Protein AF-L7M1Z5-F1 (afdb_monomer)

Sequence (107 aa):
MYYPPPHKPLNREDAVAWRQLQNNSFSCLYILHLFHPAQYPSYCLYCGANPTVYHCTWECPQPQGYRPIPSPSHSSWETALTSSEPQEQRRLIQRARGVARPNGALN

Organism: Rhipicephalus pulchellus (NCBI:txid72859)

pLDDT: mean 95.59, std 3.86, range [67.31, 98.19]

Solvent-accessible surface area (backbone atoms only — not comparable to full-atom values): 6137 Å² total; per-residue (Å²): 139,74,72,57,70,66,43,84,88,49,52,74,67,55,35,50,49,47,51,22,56,68,68,72,65,40,65,22,36,40,65,47,17,76,78,38,57,93,80,31,56,74,40,28,94,68,78,62,46,69,20,38,55,62,31,57,55,42,54,35,83,59,38,64,100,49,82,51,54,81,85,58,46,71,69,60,50,51,53,57,54,41,46,69,46,62,65,58,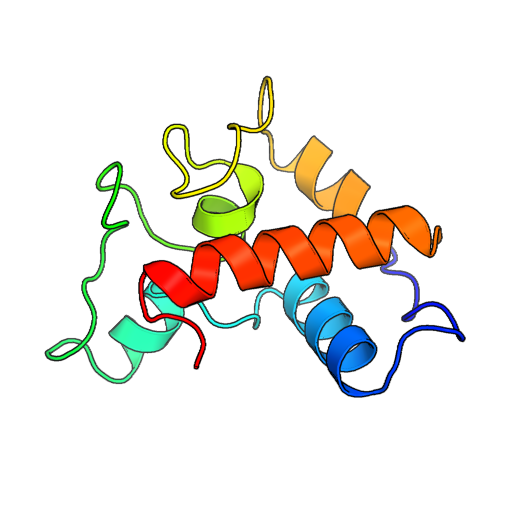48,47,52,51,46,51,45,39,51,55,39,20,38,82,74,67,34,40,134

Radius of gyration: 13.39 Å; Cα contacts (8 Å, |Δi|>4): 150; chains: 1; bounding box: 30×32×33 Å

Secondary structure (DSSP, 8-state):
---PPPPTTS-HHHHHHHHHHHTT-S--HHHHHHH-TTTS-SS-TTT-S---HHIIIII-SS-TTSPPPSS--HHHHHHHHT---HHHHHHHHHHHHHHHTTTTS--

Foldseek 3Di:
DDQDQQAPPDDPVLRVLLVCLLVQNHFWLCVVCVVVVVPGPCADPFPRHGTGLCQQQAQPCGQPPDHHDPPTDPVVSVVLRRDPDNVSSVVSSCSSCVRCVVSVRHD

Mean predicted aligned error: 2.7 Å

Nearest PDB structures (foldseek):
  8uw3-assembly1_A  TM=5.085E-01  e=2.665E+00  Homo sapiens
  7tgh-assembly1_3G  TM=2.013E-01  e=8.157E+00  Tetrahymena thermophila

Structure (mmCIF, N/CA/C/O backbone):
data_AF-L7M1Z5-F1
#
_entry.id   AF-L7M1Z5-F1
#
loop_
_atom_site.group_PDB
_atom_site.id
_atom_site.type_symbol
_atom_site.label_atom_id
_atom_site.label_alt_id
_atom_site.label_comp_id
_atom_site.label_asym_id
_atom_site.label_entity_id
_atom_site.label_seq_id
_atom_site.pdbx_PDB_ins_code
_atom_site.Cartn_x
_atom_site.Cartn_y
_atom_site.Cartn_z
_atom_site.occupancy
_atom_site.B_iso_or_equiv
_atom_site.auth_seq_id
_atom_site.auth_comp_id
_atom_site.auth_asym_id
_atom_site.auth_atom_id
_atom_site.pdbx_PDB_model_num
ATOM 1 N N . MET A 1 1 ? 4.916 0.436 19.177 1.00 67.31 1 MET A N 1
ATOM 2 C CA . MET A 1 1 ? 3.825 0.990 18.344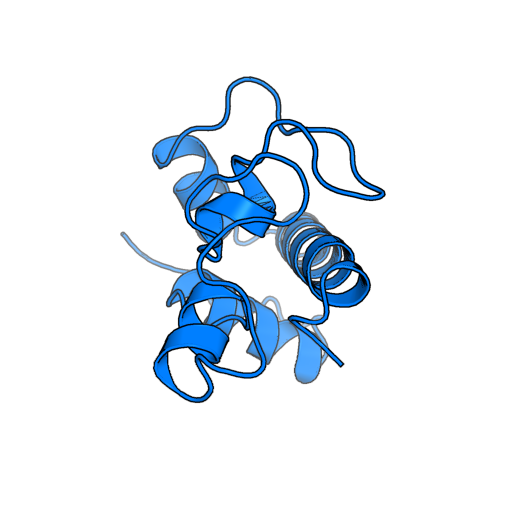 1.00 67.31 1 MET A CA 1
ATOM 3 C C . MET A 1 1 ? 2.595 0.110 18.508 1.00 67.31 1 MET A C 1
ATOM 5 O O . MET A 1 1 ? 2.761 -1.097 18.625 1.00 67.31 1 MET A O 1
ATOM 9 N N . TYR A 1 2 ? 1.399 0.698 18.587 1.00 88.88 2 TYR A N 1
ATOM 10 C CA . TYR A 1 2 ? 0.127 -0.025 18.701 1.00 88.88 2 TYR A CA 1
ATOM 11 C C . TYR A 1 2 ? -0.701 0.223 17.439 1.00 88.88 2 TYR A C 1
ATOM 13 O O . TYR A 1 2 ? -0.978 1.374 17.112 1.00 88.88 2 TYR A O 1
ATOM 21 N N . TYR A 1 3 ? -1.089 -0.845 16.741 1.00 95.00 3 TYR A N 1
ATOM 22 C CA . TYR A 1 3 ? -1.943 -0.765 15.558 1.00 95.00 3 TYR A CA 1
ATOM 23 C C . TYR A 1 3 ? -3.410 -0.981 15.951 1.00 95.00 3 TYR A C 1
ATOM 25 O O . TYR A 1 3 ? -3.771 -2.095 16.363 1.00 95.00 3 TYR A O 1
ATOM 33 N N . PRO A 1 4 ? -4.277 0.041 15.820 1.00 94.62 4 PRO A N 1
ATOM 34 C CA . PRO A 1 4 ? -5.665 -0.075 16.234 1.00 94.62 4 PRO A CA 1
ATOM 35 C C . PRO A 1 4 ? -6.400 -1.114 15.381 1.00 94.62 4 PRO A C 1
ATOM 37 O O . PRO A 1 4 ? -6.022 -1.364 14.227 1.00 94.62 4 PRO A O 1
ATOM 40 N N . PRO A 1 5 ? -7.456 -1.739 15.928 1.00 95.81 5 PRO A N 1
ATOM 41 C CA . PRO A 1 5 ? -8.295 -2.633 15.154 1.00 95.81 5 PRO A CA 1
ATOM 42 C C . PRO A 1 5 ? -8.988 -1.906 13.992 1.00 95.81 5 PRO A C 1
ATOM 44 O O . PRO A 1 5 ? -9.106 -0.677 14.002 1.00 95.81 5 PRO A O 1
ATOM 47 N N . PRO A 1 6 ? -9.479 -2.666 12.998 1.00 96.69 6 PRO A N 1
ATOM 48 C CA . PRO A 1 6 ? -10.403 -2.137 12.011 1.00 96.69 6 PRO A CA 1
ATOM 49 C C . PRO A 1 6 ? -11.580 -1.454 12.706 1.00 96.69 6 PRO A C 1
ATOM 51 O O . PRO A 1 6 ? -12.160 -2.005 13.649 1.00 96.69 6 PRO A O 1
ATOM 54 N N . HIS A 1 7 ? -11.945 -0.262 12.248 1.00 95.69 7 HIS A N 1
ATOM 55 C CA . HIS A 1 7 ? -13.101 0.436 12.790 1.00 95.69 7 HIS A CA 1
ATOM 56 C C . HIS A 1 7 ? -14.394 -0.339 12.454 1.00 95.69 7 HIS A C 1
ATOM 58 O O . HIS A 1 7 ? -14.547 -0.858 11.351 1.00 95.69 7 HIS A O 1
ATOM 64 N N . LYS A 1 8 ? -15.351 -0.406 13.392 1.00 93.81 8 LYS A N 1
ATOM 65 C CA . LYS A 1 8 ? -16.561 -1.268 13.314 1.00 93.81 8 LYS A CA 1
ATOM 66 C C . LYS A 1 8 ? -17.391 -1.196 12.007 1.00 93.81 8 LYS A C 1
ATOM 68 O O . LYS A 1 8 ? -17.906 -2.229 11.601 1.00 93.81 8 LYS A O 1
ATOM 73 N N . PRO A 1 9 ? -17.568 -0.032 11.352 1.00 94.25 9 PRO A N 1
ATOM 74 C CA . PRO A 1 9 ? -18.288 0.129 10.091 1.00 94.25 9 PRO A CA 1
ATOM 75 C C . PRO A 1 9 ? -17.515 -0.333 8.852 1.00 94.25 9 PRO A C 1
ATOM 77 O O . PRO A 1 9 ? -18.069 -0.258 7.757 1.00 94.25 9 PRO A O 1
ATOM 80 N N . LEU A 1 10 ? -16.244 -0.734 8.973 1.00 94.75 10 LEU A N 1
ATOM 81 C CA . LEU A 1 10 ? -15.555 -1.382 7.862 1.00 94.75 10 LEU A CA 1
ATOM 82 C C . LEU A 1 10 ? -16.226 -2.727 7.591 1.00 94.75 10 LEU A C 1
ATOM 84 O O . LEU A 1 10 ? -16.467 -3.511 8.510 1.00 94.75 10 LEU A O 1
ATOM 88 N N . ASN A 1 11 ? -16.509 -3.005 6.319 1.00 95.94 11 ASN A N 1
ATOM 89 C CA . ASN A 1 11 ? -16.932 -4.342 5.934 1.00 95.94 11 ASN A CA 1
ATOM 90 C C . ASN A 1 11 ? -15.772 -5.335 6.141 1.00 95.94 11 ASN A C 1
ATOM 92 O O . ASN A 1 11 ? -14.624 -4.958 6.394 1.00 95.94 11 ASN A O 1
ATOM 96 N N . ARG A 1 12 ? -16.068 -6.630 6.022 1.00 96.94 12 ARG A N 1
ATOM 97 C CA . ARG A 1 12 ? -15.077 -7.687 6.252 1.00 96.94 12 ARG A CA 1
ATOM 98 C C . ARG A 1 12 ? -13.834 -7.538 5.368 1.00 96.94 12 ARG A C 1
ATOM 100 O O . ARG A 1 12 ? -12.725 -7.719 5.858 1.00 96.94 12 ARG A O 1
ATOM 107 N N . GLU A 1 13 ? -14.006 -7.216 4.091 1.00 96.44 13 GLU A N 1
ATOM 108 C CA . GLU A 1 13 ? -12.899 -7.101 3.135 1.00 96.44 13 GLU A CA 1
ATOM 109 C C . GLU A 1 13 ? -11.990 -5.911 3.446 1.00 96.44 13 GLU A C 1
ATOM 111 O O . GLU A 1 13 ? -10.768 -6.021 3.372 1.00 96.44 13 GLU A O 1
ATOM 116 N N . ASP A 1 14 ? -12.572 -4.770 3.808 1.00 97.25 14 ASP A N 1
ATOM 117 C CA . ASP A 1 14 ? -11.846 -3.573 4.228 1.00 97.25 14 ASP A CA 1
ATOM 118 C C . ASP A 1 14 ? -11.118 -3.814 5.550 1.00 97.25 14 ASP A C 1
ATOM 120 O O . ASP A 1 14 ? -9.964 -3.423 5.698 1.00 97.25 14 ASP A O 1
ATOM 124 N N . ALA A 1 15 ? -11.746 -4.519 6.492 1.00 97.69 15 ALA A N 1
ATOM 125 C CA . ALA A 1 15 ? -11.111 -4.887 7.750 1.00 97.69 15 ALA A CA 1
ATOM 126 C C . ALA A 1 15 ? -9.899 -5.814 7.547 1.00 97.69 15 ALA A C 1
ATOM 128 O O . ALA A 1 15 ? -8.877 -5.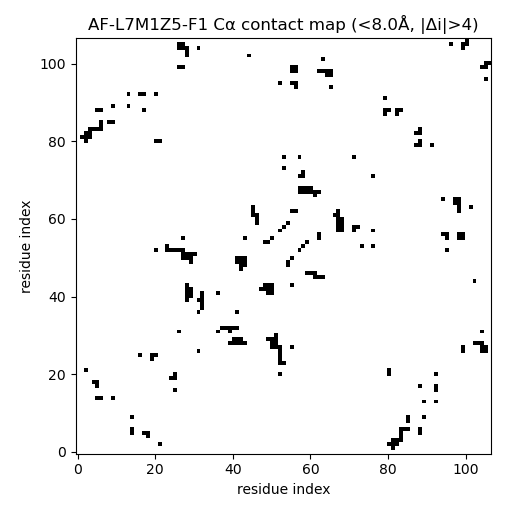649 8.216 1.00 97.69 15 ALA A O 1
ATOM 129 N N . VAL A 1 16 ? -9.984 -6.760 6.605 1.00 97.81 16 VAL A N 1
ATOM 130 C CA . VAL A 1 16 ? -8.851 -7.615 6.216 1.00 97.81 16 VAL A CA 1
ATOM 131 C C . VAL A 1 16 ? -7.757 -6.788 5.545 1.00 97.81 16 VAL A C 1
ATOM 133 O O . VAL A 1 16 ? -6.605 -6.866 5.967 1.00 97.81 16 VAL A O 1
ATOM 136 N N . ALA A 1 17 ? -8.111 -5.953 4.563 1.00 97.81 17 ALA A N 1
ATOM 137 C CA . ALA A 1 17 ? -7.159 -5.083 3.876 1.00 97.81 17 ALA A CA 1
ATOM 138 C C . ALA A 1 17 ? -6.433 -4.146 4.855 1.00 97.81 17 ALA A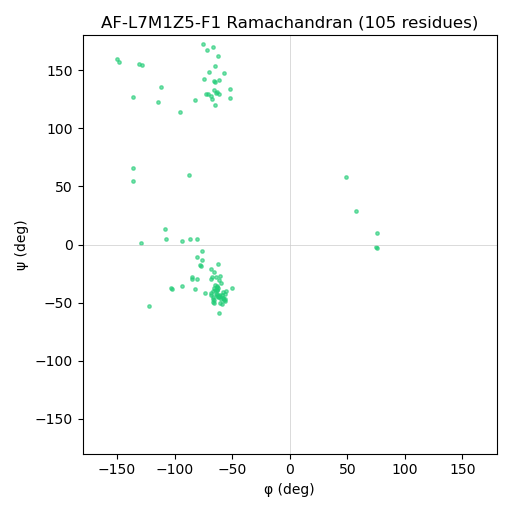 C 1
ATOM 140 O O . ALA A 1 17 ? -5.219 -3.989 4.772 1.00 97.81 17 ALA A O 1
ATOM 141 N N . TRP A 1 18 ? -7.149 -3.584 5.831 1.00 98.19 18 TRP A N 1
ATOM 142 C CA . TRP A 1 18 ? -6.565 -2.770 6.895 1.00 98.19 18 TRP A CA 1
ATOM 143 C C . TRP A 1 18 ? -5.483 -3.523 7.672 1.00 98.19 18 TRP A C 1
ATOM 145 O O . TRP A 1 18 ? -4.373 -3.021 7.840 1.00 98.19 18 TRP A O 1
ATOM 155 N N . ARG A 1 19 ? -5.771 -4.759 8.101 1.00 98.00 19 ARG A N 1
ATOM 156 C CA . ARG A 1 19 ? -4.787 -5.589 8.811 1.00 98.00 19 ARG A CA 1
ATOM 157 C C . ARG A 1 19 ? -3.594 -5.954 7.941 1.00 98.00 19 ARG A C 1
ATOM 159 O O . ARG A 1 19 ? -2.471 -5.930 8.432 1.00 98.00 19 ARG A O 1
ATOM 166 N N . GLN A 1 20 ? -3.837 -6.247 6.669 1.00 97.88 20 GLN A N 1
ATOM 167 C CA . GLN A 1 20 ? -2.789 -6.536 5.698 1.00 97.88 20 GLN A CA 1
ATOM 168 C C . GLN A 1 20 ? -1.854 -5.339 5.466 1.00 97.88 20 GLN A C 1
ATOM 170 O O . GLN A 1 20 ? -0.650 -5.518 5.296 1.00 97.88 20 GLN A O 1
ATOM 175 N N . LEU A 1 21 ? -2.381 -4.111 5.485 1.00 98.00 21 LEU A N 1
ATOM 176 C CA . LEU A 1 21 ? -1.562 -2.899 5.412 1.00 98.00 21 LEU A CA 1
ATOM 177 C C . LEU A 1 21 ? -0.701 -2.738 6.671 1.00 98.00 21 LEU A C 1
ATOM 179 O O . LEU A 1 21 ? 0.502 -2.522 6.559 1.00 98.00 21 LEU A O 1
ATOM 183 N N . GLN A 1 22 ? -1.292 -2.914 7.857 1.00 97.56 22 GLN A N 1
ATOM 184 C CA . GLN A 1 22 ? -0.595 -2.772 9.143 1.00 97.56 22 GLN A CA 1
ATOM 185 C C . GLN A 1 22 ? 0.522 -3.803 9.366 1.00 97.56 22 GLN A C 1
ATOM 187 O O . GLN A 1 22 ? 1.468 -3.525 10.093 1.00 97.56 22 GLN A O 1
ATOM 192 N N . ASN A 1 23 ? 0.426 -4.995 8.772 1.00 95.50 23 ASN A N 1
ATOM 193 C CA . ASN A 1 23 ? 1.435 -6.051 8.914 1.00 95.50 23 ASN A CA 1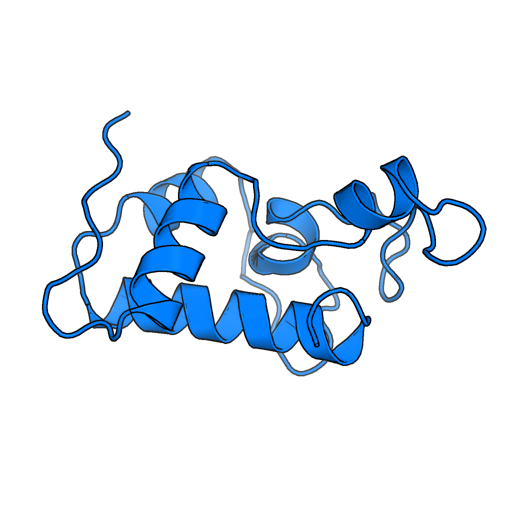
ATOM 194 C C . ASN A 1 23 ? 2.272 -6.279 7.640 1.00 95.50 23 ASN A C 1
ATOM 196 O O . ASN A 1 23 ? 2.955 -7.297 7.541 1.00 95.50 23 ASN A O 1
ATOM 200 N N . ASN A 1 24 ? 2.206 -5.357 6.673 1.00 94.75 24 ASN A N 1
ATOM 201 C CA . ASN A 1 24 ? 2.964 -5.403 5.420 1.00 94.75 24 ASN A CA 1
ATOM 202 C C . ASN A 1 24 ? 2.724 -6.673 4.566 1.00 94.75 24 ASN A C 1
ATOM 204 O O . ASN A 1 24 ? 3.607 -7.101 3.825 1.00 94.75 24 ASN A O 1
ATOM 208 N N . SER A 1 25 ? 1.533 -7.277 4.663 1.00 95.75 25 SER A N 1
ATOM 209 C CA . SER A 1 25 ? 1.113 -8.442 3.859 1.00 95.75 25 SER A CA 1
ATOM 210 C C . SER A 1 25 ? 0.070 -8.110 2.787 1.00 95.75 25 SER A C 1
ATOM 212 O O . SER A 1 25 ? -0.436 -9.007 2.112 1.00 95.75 25 SER A O 1
ATOM 214 N N . PHE A 1 26 ? -0.272 -6.829 2.619 1.00 97.19 26 PHE A N 1
ATOM 215 C CA . PHE A 1 26 ? -1.128 -6.389 1.520 1.00 97.19 26 PHE A CA 1
ATOM 216 C C . PHE A 1 26 ? -0.466 -6.704 0.178 1.00 97.19 26 PHE A C 1
ATOM 218 O O . PHE A 1 26 ? 0.751 -6.590 0.031 1.00 97.19 26 PHE A O 1
ATOM 225 N N . SER A 1 27 ? -1.267 -7.116 -0.803 1.00 95.12 27 SER A N 1
ATOM 226 C CA . SER A 1 27 ? -0.730 -7.576 -2.080 1.00 95.12 27 SER A CA 1
ATOM 227 C C . SER A 1 27 ? 0.048 -6.466 -2.793 1.00 95.12 27 SER A C 1
ATOM 229 O O . SER A 1 27 ? -0.434 -5.341 -2.943 1.00 95.12 27 SER A O 1
ATOM 231 N N . CYS A 1 28 ? 1.268 -6.780 -3.222 1.00 95.56 28 CYS A N 1
ATOM 232 C CA . CYS A 1 28 ? 2.150 -5.893 -3.976 1.00 95.56 28 CYS A CA 1
ATOM 233 C C . CYS A 1 28 ? 3.060 -6.724 -4.890 1.00 95.56 28 CYS A C 1
ATOM 235 O O . CYS A 1 28 ? 3.272 -7.916 -4.649 1.00 95.56 28 CYS A O 1
ATOM 237 N N . LEU A 1 29 ? 3.620 -6.095 -5.929 1.00 96.38 29 LEU A N 1
ATOM 238 C CA . LEU A 1 29 ? 4.458 -6.799 -6.905 1.00 96.38 29 LEU A CA 1
ATOM 239 C C . LEU A 1 29 ? 5.703 -7.420 -6.269 1.00 96.38 29 LEU A C 1
ATOM 241 O O . LEU A 1 29 ? 6.123 -8.479 -6.715 1.00 96.38 29 LEU A O 1
ATOM 245 N N . TYR A 1 30 ? 6.247 -6.829 -5.197 1.00 96.81 30 TYR A N 1
ATOM 246 C CA . TYR A 1 30 ? 7.381 -7.416 -4.483 1.00 96.81 30 TYR A CA 1
ATOM 247 C C . TYR A 1 30 ? 7.039 -8.815 -3.958 1.00 96.81 30 TYR A C 1
ATOM 249 O O . TYR A 1 30 ? 7.748 -9.771 -4.255 1.00 96.81 30 TYR A O 1
ATOM 257 N N . ILE A 1 31 ? 5.916 -8.955 -3.243 1.00 95.31 31 ILE A N 1
ATOM 258 C CA . ILE A 1 31 ? 5.470 -10.248 -2.703 1.00 95.31 31 ILE A CA 1
ATOM 259 C C . ILE A 1 31 ? 5.174 -11.227 -3.844 1.00 95.31 31 ILE A C 1
ATOM 261 O O . ILE A 1 31 ? 5.607 -12.373 -3.789 1.00 95.31 31 ILE A O 1
ATOM 265 N N . LEU A 1 32 ? 4.483 -10.785 -4.897 1.00 96.44 32 LEU A N 1
ATOM 266 C CA . LEU A 1 32 ? 4.128 -11.651 -6.024 1.00 96.44 32 LEU A CA 1
ATOM 267 C C . LEU A 1 32 ? 5.354 -12.127 -6.816 1.00 96.44 32 LEU A C 1
ATOM 269 O O . LEU A 1 32 ? 5.406 -13.289 -7.214 1.00 96.44 32 LEU A O 1
ATOM 273 N N . HIS A 1 33 ? 6.367 -11.274 -6.989 1.00 97.31 33 HIS A N 1
ATOM 274 C CA . HIS A 1 33 ? 7.628 -11.634 -7.636 1.00 97.31 33 HIS A CA 1
ATOM 275 C C . HIS A 1 33 ? 8.388 -12.713 -6.856 1.00 97.31 33 HIS A C 1
ATOM 277 O O . HIS A 1 33 ? 8.977 -13.594 -7.475 1.00 97.31 33 HIS A O 1
ATOM 283 N N . LEU A 1 34 ? 8.338 -12.701 -5.516 1.00 95.94 34 LEU A N 1
ATOM 284 C CA . LEU A 1 34 ? 8.976 -13.746 -4.704 1.00 95.94 34 LEU A CA 1
ATOM 285 C C . LEU A 1 34 ? 8.417 -15.147 -5.004 1.00 95.94 34 LEU A C 1
ATOM 287 O O . LEU A 1 34 ? 9.165 -16.120 -4.946 1.00 95.94 34 LEU A O 1
ATOM 291 N N . PHE A 1 35 ? 7.127 -15.259 -5.337 1.00 95.88 35 PHE A N 1
ATOM 292 C CA . PHE A 1 35 ? 6.482 -16.541 -5.649 1.00 95.88 35 PHE A CA 1
ATOM 293 C C . PHE A 1 35 ? 6.477 -16.869 -7.147 1.00 95.88 35 PHE A C 1
ATOM 295 O O . PHE A 1 35 ? 6.600 -18.032 -7.532 1.00 95.88 35 PHE A O 1
ATOM 302 N N . HIS A 1 36 ? 6.335 -15.856 -8.003 1.00 96.12 36 HIS A N 1
ATOM 303 C CA . HIS A 1 36 ? 6.170 -16.013 -9.447 1.00 96.12 36 HIS A CA 1
ATOM 304 C C . HIS A 1 36 ? 7.044 -15.009 -10.223 1.00 96.12 36 HIS A C 1
ATOM 306 O O . HIS A 1 36 ? 6.523 -14.138 -10.930 1.00 96.12 36 HIS A O 1
ATOM 312 N N . PRO A 1 37 ? 8.383 -15.132 -10.150 1.00 96.62 37 PRO A N 1
ATOM 313 C CA . PRO A 1 37 ? 9.307 -14.128 -10.685 1.00 96.62 37 PRO A CA 1
ATOM 314 C C . PRO A 1 37 ? 9.260 -13.981 -12.210 1.00 96.62 37 PRO A C 1
ATOM 316 O O . PRO A 1 37 ? 9.604 -12.929 -12.737 1.00 96.62 37 PRO A O 1
ATOM 319 N N . ALA A 1 38 ? 8.817 -15.020 -12.927 1.00 96.75 38 ALA A N 1
ATOM 320 C CA . ALA A 1 38 ? 8.634 -14.975 -14.377 1.00 96.75 38 ALA A CA 1
ATOM 321 C C . ALA A 1 38 ? 7.361 -14.221 -14.813 1.00 96.75 38 ALA A C 1
ATOM 323 O O . ALA A 1 38 ? 7.252 -13.849 -15.977 1.00 96.75 38 ALA A O 1
ATOM 324 N N . GLN A 1 39 ? 6.395 -14.025 -13.908 1.00 95.44 39 GLN A N 1
ATOM 325 C CA . GLN A 1 39 ? 5.108 -13.383 -14.210 1.00 95.44 39 GLN A CA 1
ATOM 326 C C . GLN A 1 39 ? 5.053 -11.937 -13.721 1.00 95.44 39 GLN A C 1
ATOM 328 O O . GLN A 1 39 ? 4.478 -11.084 -14.393 1.00 95.44 39 GLN A O 1
ATOM 333 N N . TYR A 1 40 ? 5.653 -11.655 -12.564 1.00 96.12 40 TYR A N 1
ATOM 334 C CA . TYR A 1 40 ? 5.612 -10.330 -11.953 1.00 96.12 40 TYR A CA 1
ATO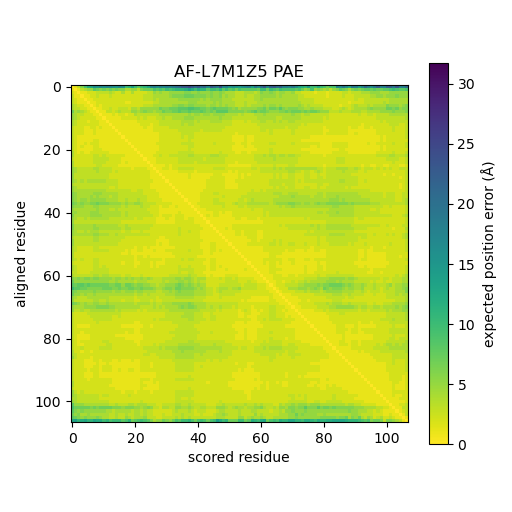M 335 C C . TYR A 1 40 ? 6.993 -9.683 -11.974 1.00 96.12 40 TYR A C 1
ATOM 337 O O . TYR A 1 40 ? 7.971 -10.347 -11.636 1.00 96.12 40 TYR A O 1
ATOM 345 N N . PRO A 1 41 ? 7.107 -8.395 -12.329 1.00 96.06 41 PRO A N 1
ATOM 346 C CA . PRO A 1 41 ? 8.377 -7.685 -12.279 1.00 96.06 41 PRO A CA 1
ATOM 347 C C . PRO A 1 41 ? 8.820 -7.442 -10.829 1.00 96.06 41 PRO A C 1
ATOM 349 O O . PRO A 1 41 ? 8.004 -7.209 -9.938 1.00 96.06 41 PRO A O 1
ATOM 352 N N . SER A 1 42 ? 10.134 -7.418 -10.611 1.00 96.50 42 SER A N 1
ATOM 353 C CA . SER A 1 42 ? 10.761 -7.067 -9.327 1.00 96.50 42 SER A CA 1
ATOM 354 C C . SER A 1 42 ? 10.849 -5.555 -9.075 1.00 96.50 42 SER A C 1
ATOM 356 O O . SER A 1 42 ? 11.440 -5.122 -8.088 1.00 96.50 42 SER A O 1
ATOM 358 N N . TYR A 1 43 ? 10.277 -4.744 -9.965 1.00 97.31 43 TYR A N 1
ATOM 359 C CA . TYR A 1 43 ? 10.331 -3.286 -9.945 1.00 97.31 43 TYR A CA 1
ATOM 360 C C . TYR A 1 43 ? 8.935 -2.678 -10.120 1.00 97.31 43 TYR A C 1
ATOM 362 O O . TYR A 1 43 ? 8.020 -3.275 -10.689 1.00 97.31 43 TYR A O 1
ATOM 370 N N . CYS A 1 44 ? 8.767 -1.457 -9.628 1.00 97.06 44 CYS A N 1
ATOM 371 C CA . CYS A 1 44 ? 7.577 -0.646 -9.812 1.00 97.06 44 CYS A CA 1
ATOM 372 C C . CYS A 1 44 ? 7.460 -0.236 -11.280 1.00 97.06 44 CYS A C 1
ATOM 374 O O . CYS A 1 44 ? 8.363 0.399 -11.821 1.00 97.06 44 CYS A O 1
ATOM 376 N N . LEU A 1 45 ? 6.320 -0.536 -11.903 1.00 94.94 45 LEU A N 1
ATOM 377 C CA . LEU A 1 45 ? 6.065 -0.253 -13.320 1.00 94.94 45 LEU A CA 1
ATOM 378 C C . LEU A 1 45 ? 6.092 1.242 -13.683 1.00 94.94 45 LEU A C 1
ATOM 380 O O . LEU A 1 45 ? 6.190 1.572 -14.860 1.00 94.94 45 LEU A O 1
ATOM 384 N N . TYR A 1 46 ? 6.003 2.140 -12.697 1.00 94.88 46 TYR A N 1
ATOM 385 C CA . TYR A 1 46 ? 5.902 3.582 -12.942 1.00 94.88 46 TYR A CA 1
ATOM 386 C C . TYR A 1 46 ? 7.210 4.336 -12.721 1.00 94.88 46 TYR A C 1
ATOM 388 O O . TYR 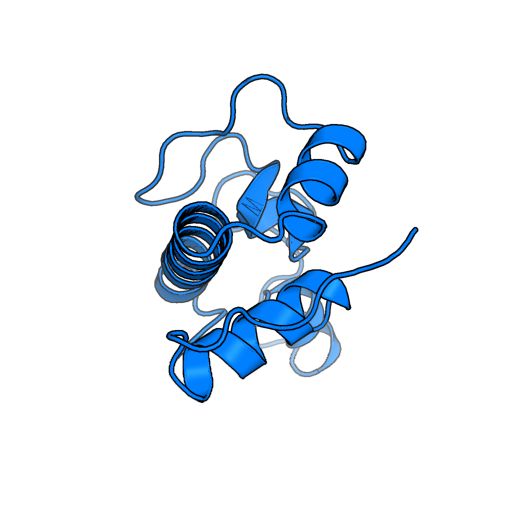A 1 46 ? 7.510 5.249 -13.479 1.00 94.88 46 TYR A O 1
ATOM 396 N N . CYS A 1 47 ? 7.991 3.965 -11.703 1.00 96.38 47 CYS A N 1
ATOM 397 C CA . CYS A 1 47 ? 9.228 4.676 -11.363 1.00 96.38 47 CYS A CA 1
ATOM 398 C C . CYS A 1 47 ? 10.459 3.765 -11.221 1.00 96.38 47 CYS A C 1
ATOM 400 O O . CYS A 1 47 ? 11.527 4.246 -10.858 1.00 96.38 47 CYS A O 1
ATOM 402 N N . GLY A 1 48 ? 10.322 2.452 -11.440 1.00 97.12 48 GLY A N 1
ATOM 403 C CA . GLY A 1 48 ? 11.428 1.485 -11.410 1.00 97.12 48 GLY A CA 1
ATOM 404 C C . GLY A 1 48 ? 11.955 1.091 -10.023 1.00 97.12 48 GLY A C 1
ATOM 405 O O . GLY A 1 48 ? 12.828 0.234 -9.935 1.00 97.12 48 GLY A O 1
ATOM 406 N N . ALA A 1 49 ? 11.443 1.672 -8.935 1.00 97.62 49 ALA A N 1
ATOM 407 C CA . ALA A 1 49 ? 11.879 1.358 -7.569 1.00 97.62 49 ALA A CA 1
ATOM 408 C C . ALA A 1 49 ? 11.340 0.005 -7.063 1.00 97.62 49 ALA A C 1
ATOM 410 O O . ALA A 1 49 ? 10.494 -0.614 -7.702 1.00 97.62 49 ALA A O 1
ATOM 411 N N . ASN A 1 50 ? 11.790 -0.453 -5.890 1.00 97.06 50 ASN A N 1
ATOM 412 C CA . ASN A 1 50 ? 11.324 -1.711 -5.297 1.00 97.06 50 ASN A CA 1
ATOM 413 C C . ASN A 1 50 ? 9.817 -1.641 -4.931 1.00 97.06 50 ASN A C 1
ATOM 415 O O . ASN A 1 50 ? 9.443 -0.807 -4.101 1.00 97.06 50 ASN A O 1
ATOM 419 N N . PRO A 1 51 ? 8.931 -2.493 -5.487 1.00 96.75 51 PRO A N 1
ATOM 420 C CA . PRO A 1 51 ? 7.482 -2.309 -5.414 1.00 96.75 51 PRO A CA 1
ATOM 421 C C . PRO A 1 51 ? 6.873 -2.929 -4.147 1.00 96.75 51 PRO A C 1
ATOM 423 O O . PRO A 1 51 ? 6.027 -3.825 -4.200 1.00 96.75 51 PRO A O 1
ATOM 426 N N . THR A 1 52 ? 7.333 -2.455 -2.990 1.00 97.31 52 THR A N 1
ATOM 427 C CA . THR A 1 52 ? 6.790 -2.817 -1.672 1.00 97.31 52 THR A CA 1
ATOM 428 C C . THR A 1 52 ? 5.407 -2.196 -1.441 1.00 97.31 52 THR A C 1
ATOM 430 O O . THR A 1 52 ? 5.007 -1.268 -2.147 1.00 97.31 52 THR A O 1
ATOM 433 N N . VAL A 1 53 ? 4.681 -2.647 -0.410 1.00 96.88 53 VAL A N 1
ATOM 434 C CA . VAL A 1 53 ? 3.396 -2.040 -0.009 1.00 96.88 53 VAL A CA 1
ATOM 435 C C . VAL A 1 53 ? 3.560 -0.552 0.301 1.00 96.88 53 VAL A C 1
ATOM 437 O O . VAL A 1 53 ? 2.792 0.262 -0.216 1.00 96.88 53 VAL A O 1
ATOM 440 N N . TYR A 1 54 ? 4.579 -0.195 1.093 1.00 97.88 54 TYR A N 1
ATOM 441 C CA . TYR A 1 54 ? 4.922 1.195 1.402 1.00 97.88 54 TYR A CA 1
ATOM 442 C C . TYR A 1 54 ? 5.223 1.988 0.129 1.00 97.88 54 TYR A C 1
ATOM 444 O O . TYR A 1 54 ? 4.669 3.071 -0.065 1.00 97.88 54 TYR A O 1
ATOM 452 N N . HIS A 1 55 ? 6.029 1.422 -0.774 1.00 97.75 55 HIS A N 1
ATOM 453 C CA . HIS A 1 55 ? 6.377 2.094 -2.016 1.00 97.75 55 HIS A CA 1
ATOM 454 C C . HIS A 1 55 ? 5.145 2.377 -2.876 1.00 97.75 55 HIS A C 1
ATOM 456 O O . HIS A 1 55 ? 4.831 3.529 -3.169 1.00 97.75 55 HIS A O 1
ATOM 462 N N . CYS A 1 56 ? 4.413 1.328 -3.252 1.00 95.81 56 CYS A N 1
ATOM 463 C CA . CYS A 1 56 ? 3.274 1.449 -4.152 1.00 95.81 56 CYS A CA 1
ATOM 464 C C . CYS A 1 56 ? 2.157 2.315 -3.555 1.00 95.81 56 CYS A C 1
ATOM 466 O O . CYS A 1 56 ? 1.552 3.106 -4.275 1.00 95.81 56 CYS A O 1
ATOM 468 N N . THR A 1 57 ? 1.898 2.190 -2.250 1.00 96.56 57 THR A N 1
ATOM 469 C CA . THR A 1 57 ? 0.793 2.893 -1.582 1.00 96.56 57 THR A CA 1
ATOM 470 C C . THR A 1 57 ? 1.145 4.327 -1.212 1.00 96.56 57 THR A C 1
ATOM 472 O O . THR A 1 57 ? 0.285 5.200 -1.318 1.00 96.56 57 THR A O 1
ATOM 475 N N . TRP A 1 58 ? 2.373 4.600 -0.772 1.00 97.69 58 TRP A N 1
ATOM 476 C CA . TRP A 1 58 ? 2.706 5.846 -0.078 1.00 97.69 58 TRP A CA 1
ATOM 477 C C . TRP A 1 58 ? 3.819 6.647 -0.752 1.00 97.69 58 TRP A C 1
ATOM 479 O O . TRP A 1 58 ? 3.627 7.827 -1.037 1.00 97.69 58 TRP A O 1
ATOM 489 N N . GLU A 1 59 ? 4.961 6.016 -1.023 1.00 98.19 59 GLU A N 1
ATOM 490 C CA . GLU A 1 59 ? 6.195 6.708 -1.425 1.00 98.19 59 GLU A CA 1
ATOM 491 C C . GLU A 1 59 ? 6.296 7.000 -2.924 1.00 98.19 59 GLU A C 1
ATOM 493 O O . GLU A 1 59 ? 6.952 7.968 -3.304 1.00 98.19 59 GLU A O 1
ATOM 498 N N . CYS A 1 60 ? 5.667 6.188 -3.778 1.00 97.38 60 CYS A N 1
ATOM 499 C CA . CYS A 1 60 ? 5.849 6.287 -5.221 1.00 97.38 60 CYS A CA 1
ATOM 500 C C . CYS A 1 60 ? 5.610 7.729 -5.725 1.00 97.38 60 CYS A C 1
ATOM 502 O O . CYS A 1 60 ? 4.534 8.287 -5.481 1.00 97.38 60 CYS A O 1
ATOM 504 N N . PRO A 1 61 ? 6.572 8.332 -6.455 1.00 97.25 61 PRO A N 1
ATOM 505 C CA . PRO A 1 61 ? 6.444 9.698 -6.966 1.00 97.25 61 PRO A CA 1
ATOM 506 C C . PRO A 1 61 ? 5.515 9.795 -8.181 1.00 97.25 61 PRO A C 1
ATOM 508 O O . PRO A 1 61 ? 5.134 10.893 -8.577 1.00 97.25 61 PRO A O 1
ATOM 511 N N . GLN A 1 62 ? 5.160 8.662 -8.794 1.00 95.69 62 GLN A N 1
ATOM 512 C CA . GLN A 1 62 ? 4.333 8.588 -10.000 1.00 95.69 62 GLN A CA 1
ATOM 513 C C . GLN A 1 62 ? 3.271 7.475 -9.883 1.00 95.69 62 GLN A C 1
ATOM 515 O O . GLN A 1 62 ? 3.216 6.589 -10.735 1.00 95.69 62 GLN A O 1
ATOM 520 N N . PRO A 1 63 ? 2.429 7.458 -8.830 1.00 93.25 63 PRO A N 1
ATOM 521 C CA . PRO A 1 63 ? 1.452 6.393 -8.660 1.00 93.25 63 PRO A CA 1
ATOM 522 C C . PRO A 1 63 ? 0.347 6.536 -9.714 1.00 93.25 63 PRO A C 1
ATOM 524 O O . PRO A 1 63 ? -0.237 7.609 -9.877 1.00 93.25 63 PRO A O 1
ATOM 527 N N . GLN A 1 64 ? 0.027 5.461 -10.436 1.00 90.81 64 GLN A N 1
ATOM 528 C CA . GLN A 1 64 ? -1.018 5.519 -11.460 1.00 90.81 64 GLN A CA 1
ATOM 529 C C . GLN A 1 64 ? -2.388 5.832 -10.843 1.00 90.81 64 GLN A C 1
ATOM 531 O O . GLN A 1 64 ? -2.803 5.201 -9.876 1.00 90.81 64 GLN A O 1
ATOM 536 N N . GLY A 1 65 ? -3.102 6.805 -11.417 1.00 88.62 65 GLY A N 1
ATOM 537 C CA . GLY A 1 65 ? -4.469 7.166 -11.017 1.00 88.62 65 GLY A CA 1
ATOM 538 C C . GLY A 1 65 ? -4.587 7.945 -9.701 1.00 88.62 65 GLY A C 1
ATOM 539 O O . GLY A 1 65 ? -5.687 8.355 -9.339 1.00 88.62 65 GLY A O 1
ATOM 540 N N . TYR A 1 66 ? -3.478 8.196 -9.001 1.00 93.25 66 TYR A N 1
ATOM 541 C CA . TYR A 1 66 ? -3.459 8.909 -7.725 1.00 93.25 66 TYR A CA 1
ATOM 542 C C . TYR A 1 66 ? -2.451 10.053 -7.749 1.00 93.25 66 TYR A C 1
ATOM 544 O O . TYR A 1 66 ? -1.457 10.029 -8.467 1.00 93.25 66 TYR A O 1
ATOM 552 N N . ARG A 1 67 ? -2.680 11.070 -6.915 1.00 94.50 67 ARG A N 1
ATOM 553 C CA . ARG A 1 67 ? -1.647 12.078 -6.654 1.00 94.50 67 ARG A CA 1
ATOM 554 C C . ARG A 1 67 ? -0.564 11.488 -5.737 1.00 94.50 67 ARG A C 1
ATOM 556 O O . ARG A 1 67 ? -0.917 10.724 -4.825 1.00 94.50 67 ARG A O 1
ATOM 563 N N . PRO A 1 68 ? 0.722 11.826 -5.937 1.00 96.62 68 PRO A N 1
ATOM 564 C CA . PRO A 1 68 ? 1.782 11.485 -4.990 1.00 96.62 68 PRO A CA 1
ATOM 565 C C . PRO A 1 68 ? 1.480 12.054 -3.600 1.00 96.62 68 PRO A C 1
ATOM 567 O O . PRO A 1 68 ? 0.861 13.116 -3.488 1.00 96.62 68 PRO A O 1
ATOM 570 N N . ILE A 1 69 ? 1.898 11.352 -2.546 1.00 97.06 69 ILE A N 1
ATOM 571 C CA . ILE A 1 69 ? 1.846 11.906 -1.189 1.00 97.06 69 ILE A CA 1
ATOM 572 C C . ILE A 1 69 ? 2.943 12.975 -1.078 1.00 97.06 69 ILE A C 1
ATOM 574 O O . ILE A 1 69 ? 4.082 12.695 -1.448 1.00 97.06 69 ILE A O 1
ATOM 578 N N . PRO A 1 70 ? 2.643 14.195 -0.599 1.00 96.06 70 PRO A N 1
ATOM 579 C CA . PRO A 1 70 ? 3.670 15.205 -0.368 1.00 96.06 70 PRO A CA 1
ATOM 580 C C . PRO A 1 70 ? 4.646 14.752 0.721 1.00 96.06 70 PRO A C 1
ATOM 582 O O . PRO A 1 70 ? 4.212 14.368 1.805 1.00 96.06 70 PRO A O 1
ATOM 585 N N . SER A 1 71 ? 5.949 14.834 0.444 1.00 94.94 71 SER A N 1
ATOM 586 C CA . SER A 1 71 ? 7.023 14.503 1.396 1.00 94.94 71 SER A CA 1
ATOM 587 C C . SER A 1 71 ? 6.820 13.149 2.104 1.00 94.94 71 SER A C 1
ATOM 589 O O . SER A 1 71 ? 6.728 13.105 3.337 1.00 94.94 71 SER A O 1
ATOM 591 N N . PRO A 1 72 ? 6.714 12.036 1.350 1.00 97.00 72 PRO A N 1
ATOM 592 C CA . PRO A 1 72 ? 6.441 10.736 1.938 1.00 97.00 72 PRO A CA 1
ATOM 593 C C . PRO A 1 72 ? 7.608 10.305 2.831 1.00 97.00 72 PRO A C 1
ATOM 595 O O . PRO A 1 72 ? 8.778 10.505 2.512 1.00 97.00 72 PRO A O 1
ATOM 598 N N . SER A 1 73 ? 7.283 9.706 3.971 1.00 97.88 73 SER A N 1
ATOM 599 C CA . SER A 1 73 ? 8.264 9.139 4.896 1.00 97.88 73 SER A CA 1
ATOM 600 C C . SER A 1 73 ? 7.686 7.933 5.620 1.00 97.88 73 SER A C 1
ATOM 602 O O . SER A 1 73 ? 6.469 7.853 5.820 1.00 97.88 73 SER A O 1
ATOM 604 N N . HIS A 1 74 ? 8.554 7.048 6.113 1.00 96.50 74 HIS A N 1
ATOM 605 C CA . HIS A 1 74 ? 8.135 5.938 6.969 1.00 96.50 74 HIS A CA 1
ATOM 606 C C . HIS A 1 74 ? 7.349 6.421 8.195 1.00 96.50 74 HIS A C 1
ATOM 608 O O . HIS A 1 74 ? 6.322 5.844 8.517 1.00 96.50 74 HIS A O 1
ATOM 614 N N . SER A 1 75 ? 7.749 7.530 8.827 1.00 97.25 75 SER A N 1
ATOM 615 C CA . SER A 1 75 ? 7.014 8.090 9.974 1.00 97.25 75 SER A CA 1
ATOM 616 C C . SER A 1 75 ? 5.583 8.510 9.607 1.00 97.25 75 SER A C 1
ATOM 618 O O . SER A 1 75 ? 4.627 8.168 10.305 1.00 97.25 75 SER A O 1
ATOM 620 N N . SER A 1 76 ? 5.405 9.195 8.469 1.00 97.44 76 SER A N 1
ATOM 621 C CA . SER A 1 76 ? 4.068 9.576 7.983 1.00 97.44 76 SER A CA 1
ATOM 622 C C . SER A 1 76 ? 3.208 8.363 7.607 1.00 97.44 76 SER A C 1
ATOM 624 O O . SER A 1 76 ? 2.003 8.364 7.853 1.00 97.44 76 SER A O 1
ATOM 626 N N . TRP A 1 77 ? 3.830 7.313 7.066 1.00 97.88 77 TRP A N 1
ATOM 627 C CA . TRP A 1 77 ? 3.174 6.047 6.753 1.00 97.88 77 TRP A CA 1
ATOM 628 C C . TRP A 1 77 ? 2.705 5.323 8.018 1.00 97.88 77 TRP A C 1
ATOM 630 O O . TRP A 1 77 ? 1.538 4.950 8.115 1.00 97.88 77 TRP A O 1
ATOM 640 N N . GLU A 1 78 ? 3.570 5.209 9.026 1.00 97.31 78 GLU A N 1
ATOM 641 C CA . GLU A 1 78 ? 3.213 4.616 10.318 1.00 97.31 78 GLU A CA 1
ATOM 642 C C . GLU A 1 78 ? 2.112 5.411 11.030 1.00 97.31 78 GLU A C 1
ATOM 644 O O . GLU A 1 78 ? 1.192 4.840 11.619 1.00 97.31 78 GLU A O 1
ATOM 649 N N . THR A 1 79 ? 2.145 6.741 10.922 1.00 96.88 79 THR A N 1
ATOM 650 C CA . THR A 1 79 ? 1.080 7.610 11.444 1.00 96.88 79 THR A CA 1
ATOM 651 C C . THR A 1 79 ? -0.261 7.295 10.774 1.00 96.88 79 THR A C 1
ATOM 653 O O . THR A 1 79 ? -1.278 7.159 11.452 1.00 96.88 79 THR A O 1
ATOM 656 N N . ALA A 1 80 ? -0.277 7.100 9.452 1.00 97.50 80 ALA A N 1
ATOM 657 C CA . ALA A 1 80 ? -1.485 6.701 8.736 1.00 97.50 80 ALA A CA 1
ATOM 658 C C . ALA A 1 80 ? -1.993 5.312 9.173 1.00 97.50 80 ALA A C 1
ATOM 660 O O . ALA A 1 80 ? -3.189 5.152 9.413 1.00 97.50 80 ALA A O 1
ATOM 661 N N . LEU A 1 81 ? -1.099 4.328 9.345 1.00 97.88 81 LEU A N 1
ATOM 662 C CA . LEU A 1 81 ? -1.432 2.960 9.781 1.00 97.88 81 LEU A CA 1
ATOM 663 C C . LEU A 1 81 ? -1.926 2.858 11.233 1.00 97.88 81 LEU A C 1
ATOM 665 O O . LEU A 1 81 ? -2.586 1.880 11.603 1.00 97.88 81 LEU A O 1
ATOM 669 N N . THR A 1 82 ? -1.607 3.849 12.063 1.00 97.50 82 THR A N 1
ATOM 670 C CA . THR A 1 82 ? -2.014 3.916 13.475 1.00 97.50 82 THR A CA 1
ATOM 671 C C . THR A 1 82 ? -3.299 4.708 13.707 1.00 97.50 82 THR A C 1
ATOM 673 O O . THR A 1 82 ? -3.746 4.821 14.847 1.00 97.50 82 THR A O 1
ATOM 676 N N . SER A 1 83 ? -3.946 5.199 12.646 1.00 96.62 83 SER A N 1
ATOM 677 C CA . SER A 1 83 ? -5.201 5.938 12.764 1.00 96.62 83 SER A CA 1
ATOM 678 C C . SER A 1 83 ? -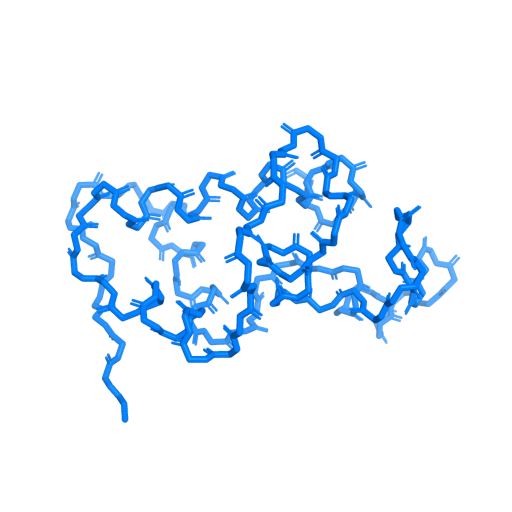6.368 5.055 13.224 1.00 96.62 83 SER A C 1
ATOM 680 O O . SER A 1 83 ? -6.672 4.010 12.637 1.00 96.62 83 SER A O 1
ATOM 682 N N . SER A 1 84 ? -7.067 5.500 14.268 1.00 95.94 84 SER A N 1
ATOM 683 C CA . SER A 1 84 ? -8.351 4.942 14.707 1.00 95.94 84 SER A CA 1
ATOM 684 C C . SER A 1 84 ? -9.534 5.444 13.882 1.00 95.94 84 SER A C 1
ATOM 686 O O . SER A 1 84 ? -10.633 4.895 13.998 1.00 95.94 84 SER A O 1
ATOM 688 N N . GLU A 1 85 ? -9.329 6.457 13.035 1.00 97.00 85 GLU A N 1
ATOM 689 C CA . GLU A 1 85 ? -10.440 7.161 12.414 1.00 97.00 85 GLU A CA 1
ATOM 690 C C . GLU A 1 85 ? -10.982 6.424 11.189 1.00 97.00 85 GLU A C 1
ATOM 692 O O . GLU A 1 85 ? -10.248 6.182 10.226 1.00 97.00 85 GLU A O 1
ATOM 697 N N . PRO A 1 86 ? -12.292 6.110 11.143 1.00 96.12 86 PRO A N 1
ATOM 698 C CA . PRO A 1 86 ? -12.860 5.302 10.067 1.00 96.12 86 PRO A CA 1
ATOM 699 C C . PRO A 1 86 ? -12.712 5.917 8.678 1.00 96.12 86 PRO A C 1
ATOM 701 O O . PRO A 1 86 ? -12.742 5.202 7.678 1.00 96.12 86 PRO A O 1
ATOM 704 N N . GLN A 1 87 ? -12.637 7.244 8.578 1.00 96.81 87 GLN A N 1
ATOM 705 C CA . GLN A 1 87 ? -12.422 7.900 7.289 1.00 96.81 87 GLN A CA 1
ATOM 706 C C . GLN A 1 87 ? -10.980 7.722 6.810 1.00 96.81 87 GLN A C 1
ATOM 708 O O . GLN A 1 87 ? -10.778 7.399 5.644 1.00 96.81 87 GLN A O 1
ATOM 713 N N . GLU A 1 88 ? -10.002 7.841 7.704 1.00 97.00 88 GLU A N 1
ATOM 714 C CA . GLU A 1 88 ? -8.586 7.663 7.374 1.00 97.00 88 GLU A CA 1
ATOM 715 C C . GLU A 1 88 ? -8.268 6.208 7.028 1.00 97.00 88 GLU A C 1
ATOM 717 O O . GLU A 1 88 ? -7.648 5.953 5.995 1.00 97.00 88 GLU A O 1
ATOM 722 N N . GLN A 1 89 ? -8.798 5.244 7.795 1.00 97.94 89 GLN A N 1
ATOM 723 C CA . GLN A 1 89 ? -8.667 3.822 7.456 1.00 97.94 89 GLN A CA 1
ATOM 724 C C . GLN A 1 89 ? -9.216 3.541 6.048 1.00 97.94 89 GLN A C 1
ATOM 726 O O . GLN A 1 89 ? -8.536 2.935 5.220 1.00 97.94 89 GLN A O 1
ATOM 731 N N . ARG A 1 90 ? -10.416 4.054 5.727 1.00 97.88 90 ARG A N 1
ATOM 732 C CA . ARG A 1 90 ? -11.020 3.897 4.392 1.00 97.88 90 ARG A CA 1
ATOM 733 C C . ARG A 1 90 ? -10.195 4.549 3.291 1.00 97.88 90 ARG A C 1
ATOM 735 O O . ARG A 1 90 ? -9.991 3.918 2.259 1.00 97.88 90 ARG A O 1
ATOM 742 N N . ARG A 1 91 ? -9.707 5.775 3.497 1.00 97.19 91 ARG A N 1
ATOM 743 C CA . ARG A 1 91 ? -8.867 6.481 2.515 1.00 97.19 91 ARG A CA 1
ATOM 744 C C . ARG A 1 91 ? -7.601 5.691 2.203 1.00 97.19 91 ARG A C 1
ATOM 746 O O . ARG A 1 91 ? -7.257 5.548 1.030 1.00 97.19 91 ARG A O 1
ATOM 753 N N . LEU A 1 92 ? -6.946 5.137 3.224 1.00 97.88 92 LEU A N 1
ATOM 754 C CA . LEU A 1 92 ? -5.728 4.356 3.034 1.00 97.88 92 LEU A CA 1
ATOM 755 C C . LEU A 1 92 ? -5.992 3.049 2.283 1.00 97.88 92 LEU A C 1
ATOM 757 O O . LEU A 1 92 ? -5.288 2.747 1.321 1.00 97.88 92 LEU A O 1
ATOM 761 N N . ILE A 1 93 ? -7.043 2.316 2.665 1.00 98.00 93 ILE A N 1
ATOM 762 C CA . ILE A 1 93 ? -7.463 1.081 1.985 1.00 98.00 93 ILE A CA 1
ATOM 763 C C . ILE A 1 93 ? -7.804 1.362 0.519 1.00 98.00 93 ILE A C 1
ATOM 765 O O . ILE A 1 93 ? -7.345 0.651 -0.374 1.00 98.00 93 ILE A O 1
ATOM 769 N N . GLN A 1 94 ? -8.584 2.414 0.255 1.00 97.12 94 GLN A N 1
ATOM 770 C CA . GLN A 1 94 ? -8.967 2.807 -1.100 1.00 97.12 94 GLN A CA 1
ATOM 771 C C . GLN A 1 94 ? -7.749 3.165 -1.944 1.00 97.12 94 GLN A C 1
ATOM 773 O O . GLN A 1 94 ? -7.651 2.714 -3.082 1.00 97.12 94 GLN A O 1
ATOM 778 N N . ARG A 1 95 ? -6.806 3.932 -1.388 1.00 97.12 95 ARG A N 1
ATOM 779 C CA . ARG A 1 95 ? -5.553 4.255 -2.069 1.00 97.12 95 ARG A CA 1
ATOM 780 C C . ARG A 1 95 ? -4.752 2.993 -2.378 1.00 97.12 95 ARG A C 1
ATOM 782 O O . ARG A 1 95 ? -4.390 2.802 -3.531 1.00 97.12 95 ARG A O 1
ATOM 789 N N . ALA A 1 96 ? -4.535 2.117 -1.395 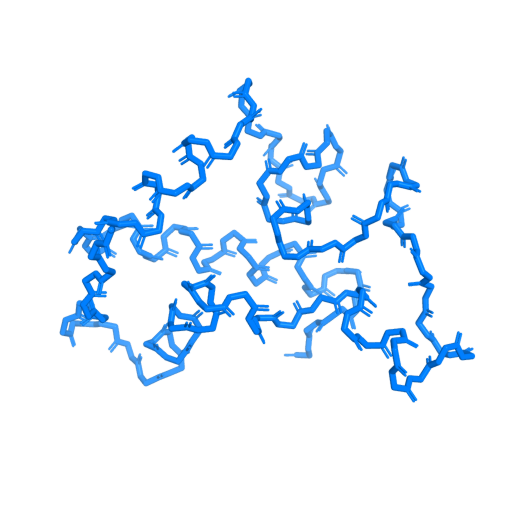1.00 97.06 96 ALA A N 1
ATOM 790 C CA . ALA A 1 96 ? -3.779 0.876 -1.567 1.00 97.06 96 ALA A CA 1
ATOM 791 C C . ALA A 1 96 ? -4.381 -0.029 -2.653 1.00 97.06 96 ALA A C 1
ATOM 793 O O . ALA A 1 96 ? -3.677 -0.492 -3.547 1.00 97.06 96 ALA A O 1
ATOM 794 N N . ARG A 1 97 ? -5.705 -0.228 -2.640 1.00 97.12 97 ARG A N 1
ATOM 795 C CA . ARG A 1 97 ? -6.401 -0.989 -3.690 1.00 97.12 97 ARG A CA 1
ATOM 796 C C . ARG A 1 97 ? -6.306 -0.305 -5.049 1.00 97.12 97 ARG A C 1
ATOM 798 O O . ARG A 1 97 ? -6.095 -0.967 -6.061 1.00 97.12 97 ARG A O 1
ATOM 805 N N . GLY A 1 98 ? -6.468 1.012 -5.071 1.00 95.62 98 GLY A N 1
ATOM 806 C CA . GLY A 1 98 ? -6.467 1.794 -6.295 1.00 95.62 98 GLY A CA 1
ATOM 807 C C . GLY A 1 98 ? -5.113 1.855 -6.995 1.00 95.62 98 GLY A C 1
ATOM 808 O O . GLY A 1 98 ? -5.096 1.926 -8.216 1.00 95.62 98 GLY A O 1
ATOM 809 N N . VAL A 1 99 ? -3.998 1.777 -6.265 1.00 94.50 99 VAL A N 1
ATOM 810 C CA . VAL A 1 99 ? -2.657 1.669 -6.870 1.00 94.50 99 VAL A CA 1
ATOM 811 C C . VAL A 1 99 ? -2.275 0.225 -7.210 1.00 94.50 99 VAL A C 1
ATOM 813 O O . VAL A 1 99 ? -1.520 0.008 -8.155 1.00 94.50 99 VAL A O 1
ATOM 816 N N . ALA A 1 100 ? -2.790 -0.762 -6.466 1.00 95.00 100 ALA A N 1
ATOM 817 C CA . ALA A 1 100 ? -2.465 -2.176 -6.659 1.00 95.00 100 ALA A CA 1
ATOM 818 C C . ALA A 1 100 ? -3.252 -2.839 -7.802 1.00 95.00 100 ALA A C 1
ATOM 820 O O . ALA A 1 100 ? -2.757 -3.765 -8.433 1.00 95.00 100 ALA A O 1
ATOM 821 N N . ARG A 1 101 ? -4.474 -2.387 -8.104 1.00 95.00 101 ARG A N 1
ATOM 822 C CA . ARG A 1 101 ? -5.241 -2.942 -9.235 1.00 95.00 101 ARG A CA 1
ATOM 823 C C . ARG A 1 101 ? -4.600 -2.644 -10.594 1.00 95.00 101 ARG A C 1
ATOM 825 O O . ARG A 1 101 ? -4.390 -3.578 -11.360 1.00 95.00 101 ARG A O 1
ATOM 832 N N . PRO A 1 102 ? -4.231 -1.388 -10.915 1.00 90.56 102 PRO A N 1
ATOM 833 C CA . PRO A 1 102 ? -3.725 -1.059 -12.244 1.00 90.56 102 PRO A CA 1
ATOM 834 C C . PRO A 1 102 ? -2.358 -1.674 -12.559 1.00 90.56 102 PRO A C 1
ATOM 836 O O . PRO A 1 102 ? -2.074 -1.957 -13.717 1.00 90.56 102 PRO A O 1
ATOM 839 N N . ASN A 1 103 ? -1.522 -1.918 -11.541 1.00 86.50 103 ASN A N 1
ATOM 840 C CA . ASN A 1 103 ? -0.238 -2.600 -11.729 1.00 86.50 103 ASN A CA 1
ATOM 841 C C . ASN A 1 103 ? -0.343 -4.138 -11.673 1.00 86.50 103 ASN A C 1
ATOM 843 O O . ASN A 1 103 ? 0.687 -4.805 -11.729 1.00 86.50 103 ASN A O 1
ATOM 847 N N . GLY A 1 104 ? -1.556 -4.697 -11.561 1.00 90.06 104 GLY A N 1
ATOM 848 C CA . GLY A 1 104 ? -1.799 -6.141 -11.531 1.00 90.06 104 GLY A CA 1
ATOM 849 C C . GLY A 1 104 ? -1.448 -6.828 -10.209 1.00 90.06 104 GLY A C 1
ATOM 850 O O . GLY A 1 104 ? -1.443 -8.055 -10.148 1.00 90.06 104 GLY A O 1
ATOM 851 N N . ALA A 1 105 ? -1.152 -6.073 -9.144 1.00 92.25 105 ALA A N 1
ATOM 852 C CA . ALA A 1 105 ? -0.888 -6.647 -7.829 1.00 92.25 105 ALA A CA 1
ATOM 853 C C . ALA A 1 105 ? -2.163 -7.059 -7.078 1.00 92.25 105 ALA A C 1
ATOM 855 O O . ALA A 1 105 ? -2.081 -7.821 -6.118 1.00 92.25 105 ALA A O 1
ATOM 856 N N . LEU A 1 106 ? -3.334 -6.562 -7.473 1.00 92.38 106 LEU A N 1
ATOM 857 C CA . LEU A 1 106 ? -4.612 -6.902 -6.857 1.00 92.38 106 LEU A CA 1
ATOM 858 C C . LEU A 1 106 ? -5.675 -7.145 -7.932 1.00 92.38 106 LEU A C 1
ATOM 860 O O . LEU A 1 106 ? -5.891 -6.277 -8.775 1.00 92.38 106 LEU A O 1
ATOM 864 N N . ASN A 1 107 ? -6.344 -8.297 -7.857 1.00 78.25 107 ASN A N 1
ATOM 865 C CA . ASN A 1 107 ? -7.460 -8.668 -8.733 1.00 78.25 107 ASN A CA 1
ATOM 866 C C . ASN A 1 107 ? -8.794 -8.086 -8.242 1.00 78.25 107 ASN A C 1
ATOM 868 O O . ASN A 1 107 ? -8.975 -7.952 -7.008 1.00 78.25 107 ASN A O 1
#